Protein AF-A0A383A6J2-F1 (afdb_monomer)

Sequence (159 aa):
NGVNFDGTAQFTFALRDANVSAEHIFAVAMMKQGASQLAPILSTGDAPMIRRNQNLAKLAKLNNVDFQYPNGTSQVDGVDTLAYAYDEFHVSVTSKGSGTTGVFSNVVFGRDSRNLSDLRHWKGEIVEILVYERSLNTGEIEQIQQYLGHKW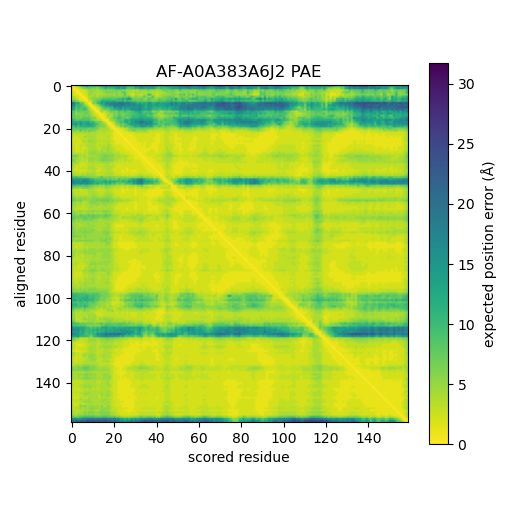GVTIDSQ

pLDDT: mean 89.41, std 10.38, range [58.41, 98.69]

Secondary structure (DSSP, 8-state):
--EEEESSS---EEETT--EE-SEEEEEEEEPTTPPTT-EEEE-TTS-EEEB-TTSSBB---STTBTTTTT--EEETTBS--B--BSSEEEEEEEPPTTS--EESSEEESB-SS-TTS--B-EEEEEEEEEESSPPPHHHHHHHHHHHHHHHT------

Solvent-accessible surface area (backbone atoms only — not comparable to full-atom values): 8037 Å² total; per-residue (Å²): 135,63,53,78,37,84,37,76,72,87,73,74,59,63,42,70,84,45,76,42,55,35,31,32,38,37,38,35,37,24,40,32,82,88,41,38,50,46,13,10,63,34,19,13,59,83,41,28,28,46,26,31,30,51,89,48,58,21,52,38,70,82,45,65,45,18,32,24,8,84,71,24,49,43,28,33,31,49,32,88,39,45,68,41,62,62,75,42,66,39,43,33,39,40,28,52,7,89,61,31,62,42,50,35,48,36,34,22,42,36,26,47,55,68,47,86,84,69,62,21,17,25,18,34,36,48,60,47,76,49,77,32,62,53,87,73,56,72,70,57,50,51,53,52,47,47,51,52,14,67,75,71,75,30,77,58,50,83,117

Organism: NCBI:txid408172

Foldseek 3Di:
DFDAWALFDPDWPKDQADWAQFQKKKWWWAFAPPAAFQWFQKAAQQAATWTHHGNAQFTDADDLRHQCPPPKFKDKLQHGGRHHHHPDIIIMMIGGHPSYGSTHHTMTGQGYNNDPPRSSGGGGTTHDMDGDNDDDDPVRVVVVSVVVCVVVVNHRDHD

Mean predicted aligned error: 4.61 Å

Nearest PDB structures (foldseek):
  4yz5-assembly2_B  TM=5.250E-01  e=5.824E-01  Streptococcus pneumoniae
  2c5d-assembly1_A  TM=3.242E-01  e=1.212E+00  Homo sapiens
  6yly-assembly1_B  TM=1.116E-01  e=1.902E+00  Saccharomyces cerevisiae

Structure (mmCIF, N/CA/C/O backbone):
data_AF-A0A383A6J2-F1
#
_entry.id   AF-A0A383A6J2-F1
#
loop_
_atom_site.group_PDB
_atom_site.id
_atom_site.type_symbol
_atom_site.label_atom_id
_atom_site.label_alt_id
_atom_site.label_comp_id
_atom_site.label_asym_id
_atom_site.label_entity_id
_atom_site.label_seq_id
_atom_site.pdbx_PDB_ins_code
_atom_site.Cartn_x
_atom_site.Cartn_y
_atom_site.Cartn_z
_atom_site.occupancy
_atom_site.B_iso_or_equiv
_atom_site.auth_seq_id
_atom_site.auth_comp_id
_atom_site.auth_asym_id
_atom_site.auth_atom_id
_atom_site.pdbx_PDB_model_num
ATOM 1 N N . ASN A 1 1 ? -9.425 -11.551 -12.556 1.00 58.41 1 ASN A N 1
ATOM 2 C CA . ASN A 1 1 ? -9.824 -10.200 -13.011 1.00 58.41 1 ASN A CA 1
ATOM 3 C C . ASN A 1 1 ? -9.055 -9.177 -12.198 1.00 58.41 1 ASN A C 1
ATOM 5 O O . ASN A 1 1 ? -9.441 -8.914 -11.072 1.00 58.41 1 ASN A O 1
ATOM 9 N N . GLY A 1 2 ? -7.946 -8.677 -12.736 1.00 75.81 2 GLY A N 1
ATOM 10 C CA . GLY A 1 2 ? -7.045 -7.721 -12.090 1.00 75.81 2 GLY A CA 1
ATOM 11 C C . GLY A 1 2 ? -6.165 -7.044 -13.135 1.00 75.81 2 GLY A C 1
ATOM 12 O O . GLY A 1 2 ? -6.098 -7.523 -14.271 1.00 75.81 2 GLY A O 1
ATOM 13 N N . VAL A 1 3 ? -5.505 -5.943 -12.774 1.00 83.50 3 VAL A N 1
ATOM 14 C CA . VAL A 1 3 ? -4.497 -5.324 -13.647 1.00 83.50 3 VAL A CA 1
ATOM 15 C C . VAL A 1 3 ? -3.143 -5.951 -13.321 1.00 83.50 3 VAL A C 1
ATOM 17 O O . VAL A 1 3 ? -2.673 -5.862 -12.187 1.00 83.50 3 VAL A O 1
ATOM 20 N N . ASN A 1 4 ? -2.530 -6.601 -14.311 1.00 84.06 4 ASN A N 1
ATOM 21 C CA . ASN A 1 4 ? -1.206 -7.206 -14.188 1.00 84.06 4 ASN A CA 1
ATOM 22 C C . ASN A 1 4 ? -0.133 -6.216 -14.650 1.00 84.06 4 ASN A C 1
ATOM 24 O O . ASN A 1 4 ? -0.167 -5.737 -15.784 1.00 84.06 4 ASN A O 1
ATOM 28 N N . PHE A 1 5 ? 0.822 -5.941 -13.770 1.00 83.19 5 PHE A N 1
ATOM 29 C CA . PHE A 1 5 ? 1.969 -5.082 -14.013 1.00 83.19 5 PHE A CA 1
ATOM 30 C C . PHE A 1 5 ? 3.213 -5.961 -14.179 1.00 83.19 5 PHE A C 1
ATOM 32 O O . PHE A 1 5 ? 3.563 -6.760 -13.306 1.00 83.19 5 PHE A O 1
ATOM 39 N N . ASP A 1 6 ? 3.893 -5.825 -15.313 1.00 82.44 6 ASP A N 1
ATOM 40 C CA . ASP A 1 6 ? 5.055 -6.641 -15.686 1.00 82.44 6 ASP A CA 1
ATOM 41 C C . AS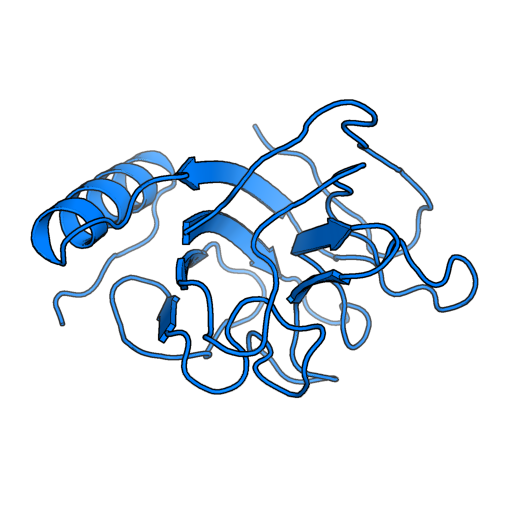P A 1 6 ? 6.373 -6.170 -15.041 1.00 82.44 6 ASP A C 1
ATOM 43 O O . ASP A 1 6 ? 7.386 -6.869 -15.101 1.00 82.44 6 ASP A O 1
ATOM 47 N N . GLY A 1 7 ? 6.359 -5.002 -14.392 1.00 76.75 7 GLY A N 1
ATOM 48 C CA . GLY A 1 7 ? 7.539 -4.353 -13.824 1.00 76.75 7 GLY A CA 1
ATOM 49 C C . GLY A 1 7 ? 8.445 -3.678 -14.861 1.00 76.75 7 GLY A C 1
ATOM 50 O O . GLY A 1 7 ? 9.482 -3.134 -14.489 1.00 76.75 7 GLY A O 1
ATOM 51 N N . THR A 1 8 ? 8.080 -3.683 -16.146 1.00 74.94 8 THR A N 1
ATOM 52 C CA . THR A 1 8 ? 8.928 -3.205 -17.251 1.00 74.94 8 THR A CA 1
ATOM 53 C C . THR A 1 8 ? 8.281 -2.121 -18.106 1.00 74.94 8 THR A C 1
ATOM 55 O O . THR A 1 8 ? 8.995 -1.277 -18.646 1.00 74.94 8 THR A O 1
ATOM 58 N N . ALA A 1 9 ? 6.953 -2.083 -18.206 1.00 63.66 9 ALA A N 1
ATOM 59 C CA . ALA A 1 9 ? 6.243 -1.119 -19.037 1.00 63.66 9 ALA A CA 1
ATOM 60 C C . ALA A 1 9 ? 5.884 0.177 -18.285 1.00 63.66 9 ALA A C 1
ATOM 62 O O . ALA A 1 9 ? 5.501 0.166 -17.119 1.00 63.66 9 ALA A O 1
ATOM 63 N N . GLN A 1 10 ? 5.899 1.308 -19.000 1.00 62.91 10 GLN A N 1
ATOM 64 C CA . GLN A 1 10 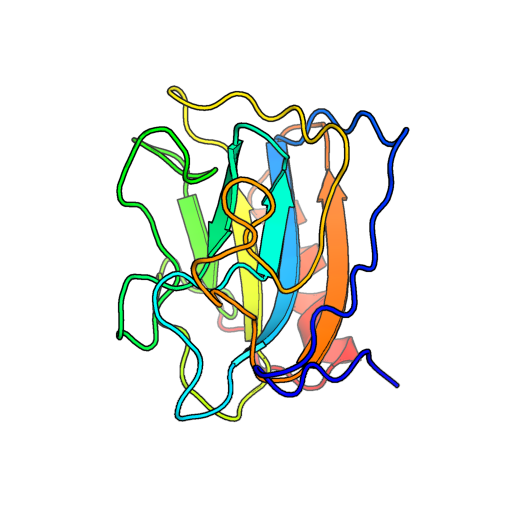? 5.427 2.617 -18.517 1.00 62.91 10 GLN A CA 1
ATOM 65 C C . GLN A 1 10 ? 3.888 2.733 -18.460 1.00 62.91 10 GLN A C 1
ATOM 67 O O . GLN A 1 10 ? 3.350 3.846 -18.537 1.00 62.91 10 GLN A O 1
ATOM 72 N N . PHE A 1 11 ? 3.151 1.616 -18.369 1.00 59.91 11 PHE A N 1
ATOM 73 C CA . PHE A 1 11 ? 1.691 1.674 -18.352 1.00 59.91 11 PHE A CA 1
ATOM 74 C C . PHE A 1 11 ? 1.241 2.530 -17.167 1.00 59.91 11 PHE A C 1
ATOM 76 O O . PHE A 1 11 ? 1.500 2.226 -16.006 1.00 59.91 11 PHE A O 1
ATOM 83 N N . THR A 1 12 ? 0.628 3.666 -17.487 1.00 63.12 12 THR A N 1
ATOM 84 C CA . THR A 1 12 ? 0.209 4.661 -16.509 1.00 63.12 12 THR A CA 1
ATOM 85 C C . THR A 1 12 ? -1.304 4.614 -16.446 1.00 63.12 12 THR A C 1
ATOM 87 O O . THR A 1 12 ? -1.970 5.254 -17.257 1.00 63.12 12 THR A O 1
ATOM 90 N N . PHE A 1 13 ? -1.852 3.878 -15.482 1.00 72.81 13 PHE A N 1
ATOM 91 C CA . PHE A 1 13 ? -3.222 4.139 -15.059 1.00 72.81 13 PHE A CA 1
ATOM 92 C C . PHE A 1 13 ? -3.167 5.289 -14.053 1.00 72.81 13 PHE A C 1
ATOM 94 O O . PHE A 1 13 ? -2.588 5.144 -12.974 1.00 72.81 13 PHE A O 1
ATOM 101 N N . ALA A 1 14 ? -3.678 6.455 -14.454 1.00 75.69 14 ALA A N 1
ATOM 102 C CA . ALA A 1 14 ? -3.681 7.651 -13.627 1.00 75.69 14 ALA A CA 1
ATOM 103 C C . ALA A 1 14 ? -5.070 8.279 -13.560 1.00 75.69 14 ALA A C 1
ATOM 105 O O . ALA A 1 14 ? -5.720 8.473 -14.586 1.00 75.69 14 ALA A O 1
ATOM 106 N N . LEU A 1 15 ? -5.477 8.663 -12.355 1.00 77.06 15 LEU A N 1
ATOM 107 C CA . LEU A 1 15 ? -6.666 9.469 -12.105 1.00 77.06 15 LEU A CA 1
ATOM 108 C C . LEU A 1 15 ? -6.209 10.911 -11.882 1.00 77.06 15 LEU A C 1
ATOM 110 O O . LEU A 1 15 ? -5.781 11.271 -10.788 1.00 77.06 15 LEU A O 1
ATOM 114 N N . ARG A 1 16 ? -6.228 11.717 -12.948 1.00 72.69 16 ARG A N 1
ATOM 115 C CA . ARG A 1 16 ? -5.583 13.044 -12.980 1.00 72.69 16 ARG A CA 1
ATOM 116 C C . ARG A 1 16 ? -6.317 14.120 -12.172 1.00 72.69 16 ARG A C 1
ATOM 118 O O . ARG A 1 16 ? -5.672 14.994 -11.610 1.00 72.69 16 ARG A O 1
ATOM 125 N N . ASP A 1 17 ? -7.624 13.961 -11.993 1.00 63.97 17 ASP A N 1
ATOM 126 C CA . ASP A 1 17 ? -8.472 14.931 -11.283 1.00 63.97 17 ASP A CA 1
ATOM 127 C C . ASP A 1 17 ? -9.158 14.343 -10.039 1.00 63.97 17 ASP A C 1
ATOM 129 O O . ASP A 1 17 ? -10.060 14.950 -9.464 1.00 63.97 17 ASP A O 1
ATOM 133 N N . ALA A 1 18 ? -8.735 13.155 -9.597 1.00 66.81 18 ALA A N 1
ATOM 134 C CA . ALA A 1 18 ? -9.149 12.641 -8.301 1.00 66.81 18 ALA A CA 1
ATOM 135 C C . ALA A 1 18 ? -8.365 13.397 -7.225 1.00 66.81 18 ALA A C 1
ATOM 137 O O . ALA A 1 18 ? -7.148 13.261 -7.142 1.00 66.81 18 ALA A O 1
ATOM 138 N N . ASN A 1 19 ? -9.060 14.213 -6.436 1.00 65.88 19 ASN A N 1
ATOM 139 C CA . ASN A 1 19 ? -8.530 14.777 -5.204 1.00 65.88 19 ASN A CA 1
ATOM 140 C C . ASN A 1 19 ? -9.116 13.948 -4.070 1.00 65.88 19 ASN A C 1
ATOM 142 O O . ASN A 1 19 ? -10.281 14.117 -3.726 1.00 65.88 19 ASN A O 1
ATOM 146 N N . VAL A 1 20 ? -8.329 13.010 -3.552 1.00 77.12 20 VAL A N 1
ATOM 147 C CA . VAL A 1 20 ? -8.775 12.132 -2.468 1.00 77.12 20 VAL A CA 1
ATOM 148 C C . VAL A 1 20 ? -8.039 12.522 -1.204 1.00 77.12 20 VAL A C 1
ATOM 150 O O . VAL A 1 20 ? -6.813 12.469 -1.196 1.00 77.12 20 VAL A O 1
ATOM 153 N N . SER A 1 21 ? -8.760 12.917 -0.155 1.00 87.31 21 SER A N 1
ATOM 154 C CA . SER A 1 21 ? -8.170 13.265 1.145 1.00 87.31 21 SER A CA 1
ATOM 155 C C . SER A 1 21 ? -8.165 12.050 2.070 1.00 87.31 21 SER A C 1
ATOM 157 O O . SER A 1 21 ? -8.903 11.994 3.048 1.00 87.31 21 SER A O 1
ATOM 159 N N . ALA A 1 22 ? -7.343 11.057 1.747 1.00 91.81 22 ALA A N 1
ATOM 160 C CA . ALA A 1 22 ? -7.296 9.778 2.438 1.00 91.81 22 ALA A CA 1
ATOM 161 C C . ALA A 1 22 ? -6.853 9.896 3.910 1.00 91.81 22 ALA A C 1
ATOM 163 O O . ALA A 1 22 ? -5.857 10.543 4.239 1.00 91.81 22 ALA A O 1
ATOM 164 N N . GLU A 1 23 ? -7.545 9.166 4.777 1.00 95.19 23 GLU A N 1
ATOM 165 C CA . GLU A 1 23 ? -7.108 8.788 6.127 1.00 95.19 23 GLU A CA 1
ATOM 166 C C . GLU A 1 23 ? -6.681 7.316 6.162 1.00 95.19 23 GLU A C 1
ATOM 168 O O . GLU A 1 23 ? -5.706 6.972 6.829 1.00 95.19 23 GLU A O 1
ATOM 173 N N . HIS A 1 24 ? -7.355 6.460 5.384 1.00 96.00 24 HIS A N 1
ATOM 174 C CA . HIS A 1 24 ? -7.022 5.043 5.241 1.00 96.00 24 HIS A CA 1
ATOM 175 C C . HIS A 1 24 ? -7.085 4.610 3.780 1.00 96.00 24 HIS A C 1
ATOM 177 O O . HIS A 1 24 ? -7.998 4.989 3.041 1.00 96.00 24 HIS A O 1
ATOM 183 N N . ILE A 1 25 ? -6.135 3.773 3.377 1.00 95.81 25 ILE A N 1
ATOM 184 C CA . ILE A 1 25 ? -6.130 3.129 2.066 1.00 95.81 25 ILE A CA 1
ATOM 185 C C . ILE A 1 25 ? -6.029 1.632 2.276 1.00 95.81 25 ILE A C 1
ATOM 187 O O . ILE A 1 25 ? -5.109 1.169 2.947 1.00 95.81 25 ILE A O 1
ATOM 191 N N . PHE A 1 26 ? -6.946 0.896 1.661 1.00 98.00 26 PHE A N 1
ATOM 192 C CA . PHE A 1 26 ? -6.872 -0.549 1.542 1.00 98.00 26 PHE A CA 1
ATOM 193 C C . PHE A 1 26 ? -6.416 -0.898 0.136 1.00 98.00 26 PHE A C 1
ATOM 195 O O . PHE A 1 26 ? -6.896 -0.311 -0.836 1.00 98.00 26 PHE A O 1
ATOM 202 N N . ALA A 1 27 ? -5.526 -1.872 0.020 1.00 97.38 27 ALA A N 1
ATOM 203 C CA . ALA A 1 27 ? -5.119 -2.417 -1.261 1.00 97.38 27 ALA A CA 1
ATOM 204 C C . ALA A 1 27 ? -5.032 -3.935 -1.181 1.00 97.38 27 ALA A C 1
ATOM 206 O O . ALA A 1 27 ? -4.386 -4.479 -0.281 1.00 97.38 27 ALA A O 1
ATOM 207 N N . VAL A 1 28 ? -5.642 -4.591 -2.165 1.00 98.38 28 VAL A N 1
ATOM 208 C CA . VAL A 1 28 ? -5.435 -6.004 -2.451 1.00 98.38 28 VAL A CA 1
ATOM 209 C C . VAL A 1 28 ? -4.501 -6.102 -3.643 1.00 98.38 28 VAL A C 1
ATOM 211 O O . VAL A 1 28 ? -4.845 -5.709 -4.765 1.00 98.38 28 VAL A O 1
ATOM 214 N N . ALA A 1 29 ? -3.293 -6.579 -3.382 1.00 97.69 29 ALA A N 1
ATOM 215 C CA . ALA A 1 29 ? -2.255 -6.677 -4.389 1.00 97.69 29 ALA A CA 1
ATOM 216 C C . ALA A 1 29 ? -1.335 -7.873 -4.121 1.00 97.69 29 ALA A C 1
ATOM 218 O O . ALA A 1 29 ? -1.310 -8.433 -3.031 1.00 97.69 29 ALA A O 1
ATOM 219 N N . MET A 1 30 ? -0.614 -8.278 -5.158 1.00 97.31 30 MET A N 1
ATOM 220 C CA . MET A 1 30 ? 0.437 -9.284 -5.130 1.00 97.31 30 MET A CA 1
ATOM 221 C C . MET A 1 30 ? 1.708 -8.636 -5.652 1.00 97.31 30 MET A C 1
ATOM 223 O O . MET A 1 30 ? 1.703 -8.034 -6.730 1.00 97.31 30 MET A O 1
ATOM 227 N N . MET A 1 31 ? 2.806 -8.804 -4.919 1.00 96.81 31 MET A N 1
ATOM 228 C CA . MET A 1 31 ? 4.136 -8.419 -5.379 1.00 96.81 31 MET A CA 1
ATOM 229 C C . MET A 1 31 ? 4.869 -9.659 -5.882 1.00 96.81 31 MET A C 1
ATOM 231 O O . MET A 1 31 ? 5.022 -10.620 -5.144 1.00 96.81 31 MET A O 1
ATOM 235 N N . LYS A 1 32 ? 5.369 -9.649 -7.115 1.00 95.75 32 LYS A N 1
ATOM 236 C CA . LYS A 1 32 ? 6.162 -10.760 -7.656 1.00 95.75 32 LYS A CA 1
ATOM 237 C C . LYS A 1 32 ? 7.642 -10.621 -7.331 1.00 95.75 32 LYS A C 1
ATOM 239 O O . LYS A 1 32 ? 8.170 -9.512 -7.197 1.00 95.75 32 LYS A O 1
ATOM 244 N N . GLN A 1 33 ? 8.336 -11.755 -7.303 1.00 94.00 33 GLN A N 1
ATOM 245 C CA . GLN A 1 33 ? 9.795 -11.783 -7.211 1.00 94.00 33 GLN A CA 1
ATOM 246 C C . GLN A 1 33 ? 10.457 -10.930 -8.305 1.00 94.00 33 GLN A C 1
ATOM 248 O O . GLN A 1 33 ? 10.025 -10.867 -9.467 1.00 94.00 33 GLN A O 1
ATOM 253 N N . GLY A 1 34 ? 11.546 -10.258 -7.928 1.00 89.50 34 GLY A N 1
ATOM 254 C CA . GLY A 1 34 ? 12.276 -9.359 -8.821 1.00 89.50 34 GLY A CA 1
ATOM 255 C C . GLY A 1 34 ? 11.515 -8.081 -9.187 1.00 89.50 34 GLY A C 1
ATOM 256 O O . GLY A 1 34 ? 11.793 -7.505 -10.235 1.00 89.50 34 GLY A O 1
ATOM 257 N N . ALA A 1 35 ? 10.545 -7.649 -8.372 1.00 90.44 35 ALA A N 1
ATOM 258 C CA . ALA A 1 35 ? 10.020 -6.286 -8.443 1.00 90.44 35 ALA A CA 1
ATOM 259 C C . ALA A 1 35 ? 11.160 -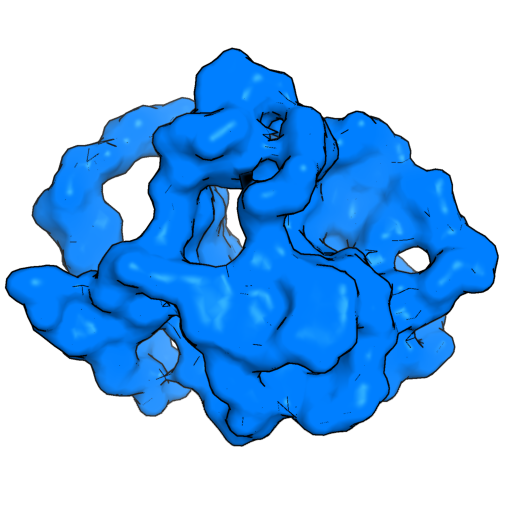5.258 -8.303 1.00 90.44 35 ALA A C 1
ATOM 261 O O . ALA A 1 35 ? 12.193 -5.543 -7.684 1.00 90.44 35 ALA A O 1
ATOM 262 N N . SER A 1 36 ? 10.969 -4.048 -8.825 1.00 91.19 36 SER A N 1
ATOM 263 C CA . SER A 1 36 ? 11.918 -2.950 -8.620 1.00 91.19 36 SER A CA 1
ATOM 264 C C . SER A 1 36 ? 11.919 -2.490 -7.164 1.00 91.19 36 SER A C 1
ATOM 266 O O . SER A 1 36 ? 10.926 -2.627 -6.437 1.00 91.19 36 SER A O 1
ATOM 268 N N . GLN A 1 37 ? 13.039 -1.929 -6.711 1.00 91.81 37 GLN A N 1
ATOM 269 C CA . GLN A 1 37 ? 13.072 -1.298 -5.397 1.00 91.81 37 GLN A CA 1
ATOM 270 C C . GLN A 1 37 ? 12.079 -0.139 -5.325 1.00 91.81 37 GLN A C 1
ATOM 272 O O . GLN A 1 37 ? 11.881 0.564 -6.315 1.00 91.81 37 GLN A O 1
ATOM 277 N N . LEU A 1 38 ? 11.483 0.089 -4.153 1.00 92.69 38 LEU A N 1
ATOM 278 C CA . LEU A 1 38 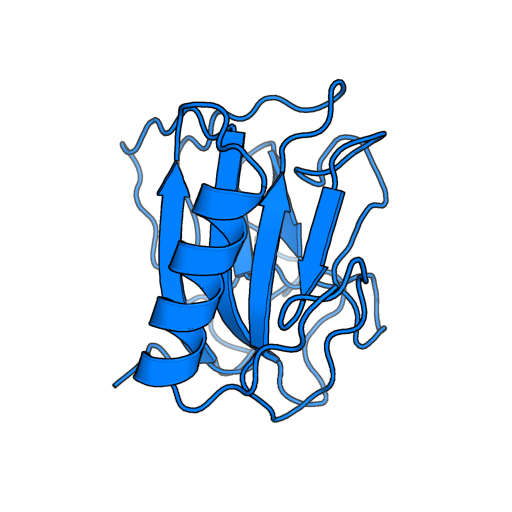? 10.577 1.226 -3.920 1.00 92.69 38 LEU A CA 1
ATOM 279 C C . LEU A 1 38 ? 9.371 1.297 -4.876 1.00 92.69 38 LEU A C 1
ATOM 281 O O . LEU A 1 38 ? 8.734 2.345 -4.972 1.00 92.69 38 LEU A O 1
ATOM 285 N N . ALA A 1 39 ? 9.050 0.200 -5.564 1.00 91.75 39 ALA A N 1
ATOM 286 C CA . ALA A 1 39 ? 7.902 0.107 -6.447 1.00 91.75 39 ALA A CA 1
ATOM 287 C C . ALA A 1 39 ? 6.602 0.392 -5.670 1.00 91.75 39 ALA A C 1
ATOM 289 O O . ALA A 1 39 ? 6.330 -0.298 -4.679 1.00 91.75 39 ALA A O 1
ATOM 290 N N . PRO A 1 40 ? 5.809 1.401 -6.066 1.0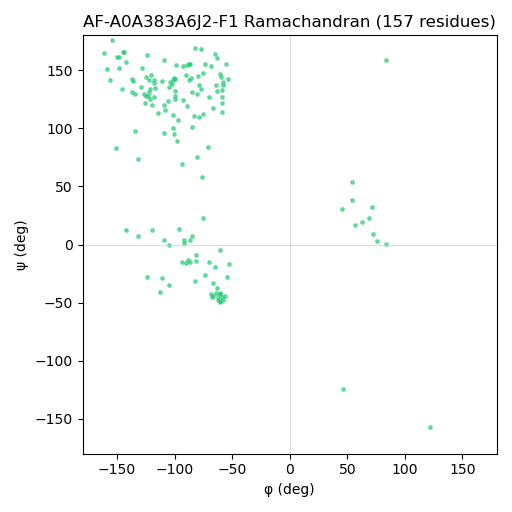0 92.19 40 PRO A N 1
ATOM 291 C CA . PRO A 1 40 ? 4.571 1.724 -5.383 1.00 92.19 40 PRO A CA 1
ATOM 292 C C . PRO A 1 40 ? 3.403 0.896 -5.901 1.00 92.19 40 PRO A C 1
ATOM 294 O O . PRO A 1 40 ? 3.265 0.680 -7.103 1.00 92.19 40 PRO A O 1
ATOM 297 N N . ILE A 1 41 ? 2.516 0.520 -4.985 1.00 93.75 41 ILE A N 1
ATOM 298 C CA . ILE A 1 41 ? 1.143 0.140 -5.323 1.00 93.75 41 ILE A CA 1
ATOM 299 C C . ILE A 1 41 ? 0.415 1.395 -5.816 1.00 93.75 41 ILE A C 1
ATOM 301 O O . ILE A 1 41 ? -0.244 1.376 -6.855 1.00 93.75 41 ILE A O 1
ATOM 305 N N . LEU A 1 42 ? 0.592 2.504 -5.091 1.00 91.38 42 LEU A N 1
ATOM 306 C CA . LEU A 1 42 ? -0.065 3.780 -5.346 1.00 91.38 42 LEU A CA 1
ATOM 307 C C . LEU A 1 42 ? 0.876 4.938 -4.985 1.00 91.38 42 LEU A C 1
ATOM 309 O O . LEU A 1 42 ? 1.503 4.928 -3.924 1.00 91.38 42 LEU A O 1
ATOM 313 N N . SER A 1 43 ? 0.980 5.940 -5.857 1.00 89.19 43 SER A N 1
ATOM 314 C CA . SER A 1 43 ? 1.739 7.170 -5.607 1.00 89.19 43 SER A CA 1
ATOM 315 C C . SER A 1 43 ? 1.085 8.396 -6.239 1.00 89.19 43 SER A C 1
ATOM 317 O O . SER A 1 43 ? 0.242 8.279 -7.125 1.00 89.19 43 SER A O 1
ATOM 319 N N . THR A 1 44 ? 1.523 9.583 -5.823 1.00 85.38 44 THR A N 1
ATOM 320 C CA . THR A 1 44 ? 1.188 10.862 -6.471 1.00 85.38 44 THR A CA 1
ATOM 321 C C . THR A 1 44 ? 2.434 11.635 -6.871 1.00 85.38 44 THR A C 1
ATOM 323 O O . THR A 1 44 ? 3.549 11.333 -6.428 1.00 85.38 44 THR A O 1
ATOM 326 N N . GLY A 1 45 ? 2.252 12.611 -7.763 1.00 70.56 45 GLY A N 1
ATOM 327 C CA . GLY A 1 45 ? 3.314 13.419 -8.370 1.00 70.56 45 GLY A CA 1
ATOM 328 C C . GLY A 1 45 ? 4.284 14.089 -7.392 1.00 70.56 45 GLY A C 1
ATOM 329 O O . GLY A 1 45 ? 5.380 14.405 -7.829 1.00 70.56 45 GLY A O 1
ATOM 330 N N . ASP A 1 46 ? 3.943 14.201 -6.099 1.00 65.38 46 ASP A N 1
ATOM 331 C CA . ASP A 1 46 ? 4.771 14.848 -5.067 1.00 65.38 46 ASP A CA 1
ATOM 332 C C . ASP A 1 46 ? 4.746 14.153 -3.685 1.00 65.38 46 ASP A C 1
ATOM 334 O O . ASP A 1 46 ? 5.287 14.706 -2.728 1.00 65.38 46 ASP A O 1
ATOM 338 N N . ALA A 1 47 ? 4.220 12.917 -3.591 1.00 76.94 47 ALA A N 1
ATOM 339 C CA . ALA A 1 47 ? 3.816 12.215 -2.353 1.00 76.94 47 ALA A CA 1
ATOM 340 C C . ALA A 1 47 ? 2.404 12.586 -1.853 1.00 76.94 47 ALA A C 1
ATOM 342 O O . ALA A 1 47 ? 1.888 13.638 -2.235 1.00 76.94 47 ALA A O 1
ATOM 343 N N . PRO A 1 48 ? 1.743 11.752 -1.024 1.00 86.06 48 PRO A N 1
ATOM 344 C CA . PRO A 1 48 ? 2.177 10.489 -0.390 1.00 86.06 48 PRO A CA 1
ATOM 345 C C . PRO A 1 48 ? 2.198 9.246 -1.314 1.00 86.06 48 PRO A C 1
ATOM 347 O O . PRO A 1 48 ? 1.677 9.258 -2.427 1.00 86.06 48 PRO A O 1
ATOM 350 N N . MET A 1 49 ? 2.803 8.142 -0.851 1.00 91.00 49 MET A N 1
ATOM 351 C CA . MET A 1 49 ? 2.773 6.834 -1.530 1.00 91.00 49 MET A CA 1
ATOM 352 C C . MET A 1 49 ? 2.661 5.633 -0.590 1.00 91.00 49 MET A C 1
ATOM 354 O O . MET A 1 49 ? 3.078 5.685 0.568 1.00 91.00 49 MET A O 1
ATOM 358 N N . ILE A 1 50 ? 2.157 4.529 -1.144 1.00 94.25 50 ILE A N 1
ATOM 359 C CA . ILE A 1 50 ? 2.204 3.182 -0.568 1.00 94.25 50 ILE A CA 1
ATOM 360 C C . ILE A 1 50 ? 3.084 2.339 -1.479 1.00 94.25 50 ILE A C 1
ATOM 362 O O . ILE A 1 50 ? 2.748 2.096 -2.641 1.00 94.25 50 ILE A O 1
ATOM 366 N N . ARG A 1 51 ? 4.244 1.927 -0.965 1.00 94.25 51 ARG A N 1
ATOM 367 C CA . ARG A 1 51 ? 5.281 1.279 -1.769 1.00 94.25 51 ARG A CA 1
ATOM 368 C C . ARG A 1 51 ? 6.035 0.196 -1.035 1.00 94.25 51 ARG A C 1
ATOM 370 O O . ARG A 1 51 ? 6.029 0.139 0.192 1.00 94.25 51 ARG A O 1
ATOM 377 N N . ARG A 1 52 ? 6.757 -0.603 -1.814 1.00 95.31 52 ARG A N 1
ATOM 378 C CA . ARG A 1 52 ? 7.760 -1.542 -1.325 1.00 95.31 52 ARG A CA 1
ATOM 379 C C . ARG A 1 52 ? 8.881 -0.827 -0.564 1.00 95.31 52 ARG A C 1
ATOM 381 O O . ARG A 1 52 ? 9.321 0.253 -0.950 1.00 95.31 52 ARG A O 1
ATOM 388 N N . ASN A 1 53 ? 9.403 -1.458 0.480 1.00 95.25 53 ASN A N 1
ATOM 389 C CA . ASN A 1 53 ? 10.576 -1.010 1.218 1.00 95.25 53 ASN A CA 1
ATOM 390 C C . ASN A 1 53 ? 11.867 -1.495 0.550 1.00 95.25 53 ASN A C 1
ATOM 392 O O . ASN A 1 53 ? 12.264 -2.645 0.730 1.00 95.25 53 ASN A O 1
ATOM 396 N N . GLN A 1 54 ? 12.536 -0.608 -0.192 1.00 92.38 54 GLN A N 1
ATOM 397 C CA . GLN A 1 54 ? 13.785 -0.917 -0.895 1.00 92.38 54 GLN A CA 1
ATOM 398 C C . GLN A 1 54 ? 13.663 -2.254 -1.655 1.00 92.38 54 GLN A C 1
ATOM 400 O O . GLN A 1 54 ? 12.721 -2.416 -2.427 1.00 92.38 54 GLN A O 1
ATOM 405 N N . ASN A 1 55 ? 14.565 -3.210 -1.405 1.00 91.75 55 ASN A N 1
ATOM 406 C CA . ASN A 1 55 ? 14.562 -4.553 -1.993 1.00 91.75 55 ASN A CA 1
ATOM 407 C C . ASN A 1 55 ? 13.909 -5.624 -1.095 1.00 91.75 55 ASN A C 1
ATOM 409 O O . ASN A 1 55 ? 14.060 -6.821 -1.342 1.00 91.75 55 ASN A O 1
ATOM 413 N N . LEU A 1 56 ? 13.192 -5.226 -0.046 1.00 95.19 56 LEU A N 1
ATOM 414 C CA . LEU A 1 56 ? 12.587 -6.147 0.914 1.00 95.19 56 LEU A CA 1
ATOM 415 C C . LEU A 1 56 ? 11.177 -6.564 0.483 1.00 95.19 56 LEU A C 1
ATOM 417 O O . LEU A 1 56 ? 10.476 -5.821 -0.205 1.00 95.19 56 LEU A O 1
ATOM 421 N N . ALA A 1 57 ? 10.755 -7.742 0.943 1.00 96.62 57 ALA A N 1
ATOM 422 C CA . ALA A 1 57 ? 9.379 -8.235 0.873 1.00 96.62 57 ALA A CA 1
ATOM 423 C C . ALA A 1 57 ? 8.514 -7.531 1.936 1.00 96.62 57 ALA A C 1
ATOM 425 O O . ALA A 1 57 ? 8.054 -8.147 2.899 1.00 96.62 57 ALA A O 1
ATOM 426 N N . LYS A 1 58 ? 8.463 -6.194 1.869 1.00 97.31 58 LYS A N 1
ATOM 427 C CA . LYS A 1 58 ? 7.805 -5.350 2.868 1.00 97.31 58 LYS A CA 1
ATOM 428 C C . LYS A 1 58 ? 7.214 -4.086 2.264 1.00 97.31 58 LYS A C 1
ATOM 430 O O . LYS A 1 58 ? 7.790 -3.543 1.322 1.00 97.31 58 LYS A O 1
ATOM 435 N N . LEU A 1 59 ? 6.160 -3.553 2.877 1.00 97.00 59 LEU A N 1
ATOM 436 C CA . LEU A 1 59 ? 5.727 -2.167 2.674 1.00 97.00 59 LEU A CA 1
ATOM 437 C C . LEU A 1 59 ? 6.676 -1.174 3.376 1.00 97.00 59 LEU A C 1
ATOM 439 O O . LEU A 1 59 ? 7.384 -1.515 4.328 1.00 97.00 59 LEU A O 1
ATOM 443 N N . ALA A 1 60 ? 6.728 0.063 2.882 1.00 94.62 60 ALA A N 1
ATOM 444 C CA . ALA A 1 60 ? 7.667 1.096 3.315 1.00 94.62 60 ALA A CA 1
ATOM 445 C C . ALA A 1 60 ? 7.060 2.103 4.294 1.00 94.62 60 ALA A C 1
ATOM 447 O O . ALA A 1 60 ? 6.027 2.710 4.019 1.00 94.62 60 ALA A O 1
ATOM 448 N N . LYS A 1 61 ? 7.795 2.357 5.378 1.00 94.31 61 LYS A N 1
ATOM 449 C CA . LYS A 1 61 ? 7.609 3.480 6.303 1.00 94.31 61 LYS A CA 1
ATOM 450 C C . LYS A 1 61 ? 8.967 4.142 6.538 1.00 94.31 61 LYS A C 1
ATOM 452 O O . LYS A 1 61 ? 9.609 3.894 7.553 1.00 94.31 61 LYS A O 1
ATOM 457 N N . LEU A 1 62 ? 9.470 4.880 5.547 1.00 91.19 62 LEU A N 1
ATOM 458 C CA . LEU A 1 62 ? 10.880 5.289 5.505 1.00 91.19 62 LEU A CA 1
ATOM 459 C C . LEU A 1 62 ? 11.079 6.792 5.680 1.00 91.19 62 LEU A C 1
ATOM 461 O O . LEU A 1 62 ? 12.029 7.214 6.335 1.00 91.19 62 LEU A O 1
ATOM 465 N N . ASN A 1 63 ? 10.225 7.605 5.068 1.00 90.94 63 ASN A N 1
ATOM 466 C CA . ASN A 1 63 ? 10.381 9.058 5.041 1.00 90.94 63 ASN A CA 1
ATOM 467 C C . ASN A 1 63 ? 9.035 9.758 4.853 1.00 90.94 63 ASN A C 1
ATOM 469 O O . ASN A 1 63 ? 8.014 9.116 4.637 1.00 90.94 63 ASN A O 1
ATOM 473 N N . ASN A 1 64 ? 9.055 11.088 4.894 1.00 90.38 64 ASN A N 1
ATOM 474 C CA . ASN A 1 64 ? 7.878 11.949 4.785 1.00 90.38 64 ASN A CA 1
ATOM 475 C C . ASN A 1 64 ? 7.077 11.819 3.477 1.00 90.38 64 ASN A C 1
ATOM 477 O O . ASN A 1 64 ? 6.028 12.446 3.369 1.00 90.38 64 ASN A O 1
ATOM 481 N N . VAL A 1 65 ? 7.542 11.030 2.499 1.00 89.75 65 VAL A N 1
ATOM 482 C CA . VAL A 1 65 ? 6.751 10.727 1.301 1.00 89.75 65 VAL A CA 1
ATOM 483 C C . VAL A 1 65 ? 5.941 9.435 1.415 1.00 89.75 65 VAL A C 1
ATOM 485 O O . VAL A 1 65 ? 5.036 9.226 0.615 1.00 89.75 65 VAL A O 1
ATOM 488 N N . ASP A 1 66 ? 6.230 8.562 2.381 1.00 92.38 66 ASP A N 1
ATOM 489 C CA . ASP A 1 66 ? 5.420 7.366 2.630 1.00 92.38 66 ASP A CA 1
ATOM 490 C C . ASP A 1 66 ? 4.182 7.739 3.443 1.00 92.38 66 ASP A C 1
ATOM 492 O O . ASP A 1 66 ? 4.315 8.351 4.497 1.00 92.38 66 ASP A O 1
ATOM 496 N N . PHE A 1 67 ? 2.995 7.320 3.001 1.00 93.94 67 PHE A N 1
ATOM 497 C CA . PHE A 1 67 ? 1.701 7.717 3.582 1.00 93.94 67 PHE A CA 1
ATOM 498 C C . PHE A 1 67 ? 1.578 7.458 5.095 1.00 93.94 67 PHE A C 1
ATOM 500 O O . PHE A 1 67 ? 0.877 8.169 5.803 1.00 93.94 67 PHE A O 1
ATOM 507 N N . GLN A 1 68 ? 2.300 6.466 5.613 1.00 94.44 68 GLN A N 1
ATOM 508 C CA . GLN A 1 68 ? 2.316 6.101 7.033 1.00 94.44 68 GLN A CA 1
ATOM 509 C C . GLN A 1 68 ? 3.404 6.796 7.869 1.00 94.44 68 GLN A C 1
ATOM 511 O O . GLN A 1 68 ? 3.553 6.518 9.059 1.00 94.44 68 GLN A O 1
ATOM 516 N N . TYR A 1 69 ? 4.225 7.673 7.299 1.00 93.94 69 TYR A N 1
ATOM 517 C CA . TYR A 1 69 ? 5.297 8.318 8.055 1.00 93.94 69 TYR A CA 1
ATOM 518 C C . TYR A 1 69 ? 4.794 9.501 8.914 1.00 93.94 69 TYR A C 1
ATOM 520 O O . TYR A 1 69 ? 3.925 10.255 8.483 1.00 93.94 69 TYR A O 1
ATOM 528 N N . PRO A 1 70 ? 5.359 9.752 10.112 1.00 94.12 70 PRO A N 1
ATOM 529 C CA . PRO A 1 70 ? 6.268 8.891 10.874 1.00 94.12 70 PRO A CA 1
ATOM 530 C C . PRO A 1 70 ? 5.534 7.878 11.766 1.00 94.12 70 PRO A C 1
ATOM 532 O O . PRO A 1 70 ? 6.143 6.931 12.253 1.00 94.12 70 PRO A O 1
ATOM 535 N N . ASN A 1 71 ? 4.238 8.065 12.005 1.00 94.12 71 ASN A N 1
ATOM 536 C CA . ASN A 1 71 ? 3.469 7.371 13.042 1.00 94.12 71 ASN A CA 1
ATOM 537 C C . ASN A 1 71 ? 2.137 6.783 12.547 1.00 94.12 71 ASN A C 1
ATOM 539 O O . ASN A 1 71 ? 1.375 6.277 13.360 1.00 94.12 71 ASN A O 1
ATOM 543 N N . GLY A 1 72 ? 1.876 6.814 11.241 1.00 95.00 72 GLY A N 1
ATOM 544 C CA . GLY A 1 72 ? 0.787 6.050 10.643 1.00 95.00 72 GLY A CA 1
ATOM 545 C C . GLY A 1 72 ? 1.019 4.549 10.811 1.00 95.00 72 GLY A C 1
ATOM 546 O O . GLY A 1 72 ? 2.142 4.101 11.080 1.00 95.00 72 GLY A O 1
ATOM 547 N N . THR A 1 73 ? -0.046 3.774 10.681 1.00 95.38 73 THR A N 1
ATOM 548 C CA . THR A 1 73 ? -0.039 2.323 10.899 1.00 95.38 73 THR A CA 1
ATOM 549 C C . THR A 1 73 ? -0.193 1.581 9.580 1.00 95.38 73 THR A C 1
ATOM 551 O O . THR A 1 73 ? -0.683 2.143 8.599 1.00 95.38 73 THR A O 1
ATOM 554 N N . SER A 1 74 ? 0.218 0.316 9.553 1.00 95.81 74 SER A N 1
ATOM 555 C CA . SER A 1 74 ? -0.125 -0.597 8.467 1.00 95.81 74 SER A CA 1
ATOM 556 C C . SER A 1 74 ? -0.505 -1.942 9.037 1.00 95.81 74 SER A C 1
ATOM 558 O O . SER A 1 74 ? 0.135 -2.409 9.969 1.00 95.81 74 SER A O 1
ATOM 560 N N . GLN A 1 75 ? -1.500 -2.579 8.437 1.00 97.75 75 GLN A N 1
ATOM 561 C CA . GLN A 1 75 ? -1.741 -3.992 8.661 1.00 97.75 75 GLN A CA 1
ATOM 562 C C . GLN A 1 75 ? -1.681 -4.720 7.330 1.00 97.75 75 GLN A C 1
ATOM 564 O O . GLN A 1 75 ? -2.147 -4.197 6.314 1.00 97.75 75 GLN A O 1
ATOM 569 N N . VAL A 1 76 ? -1.106 -5.914 7.343 1.00 98.25 76 VAL A N 1
ATOM 570 C CA . VAL A 1 76 ? -1.119 -6.841 6.214 1.00 98.25 76 VAL A CA 1
ATOM 571 C C . VAL A 1 76 ? -1.767 -8.119 6.711 1.00 98.25 76 VAL A C 1
ATOM 573 O O . VAL A 1 76 ? -1.381 -8.637 7.755 1.00 98.25 76 VAL A O 1
ATOM 576 N N . ASP A 1 77 ? -2.804 -8.552 6.002 1.00 98.12 77 ASP A N 1
ATOM 577 C CA . ASP A 1 77 ? -3.584 -9.759 6.291 1.00 98.12 77 ASP A CA 1
ATOM 578 C C . ASP A 1 77 ? -4.137 -9.802 7.716 1.00 98.12 77 ASP A C 1
ATOM 580 O O . ASP A 1 77 ? -4.195 -10.836 8.368 1.00 98.12 77 ASP A O 1
ATOM 584 N N . GLY A 1 78 ? -4.556 -8.633 8.201 1.00 97.12 78 GLY A N 1
ATOM 585 C CA . GLY A 1 78 ? -5.135 -8.473 9.530 1.00 97.12 78 GLY A CA 1
ATOM 586 C C . GLY A 1 78 ? -4.116 -8.329 10.655 1.00 97.12 78 GLY A C 1
ATOM 587 O O . GLY A 1 78 ? -4.540 -8.125 11.779 1.00 97.12 78 GLY A O 1
ATOM 588 N N . VAL A 1 79 ? -2.803 -8.342 10.390 1.00 97.00 79 VAL A N 1
ATOM 589 C CA . VAL A 1 79 ? -1.742 -8.238 11.417 1.00 97.00 79 VAL A CA 1
ATOM 590 C C . VAL A 1 79 ? -0.998 -6.905 11.313 1.00 97.00 79 VAL A C 1
ATOM 592 O O . VAL A 1 79 ? -0.720 -6.448 10.206 1.00 97.00 79 VAL A O 1
ATOM 595 N N . ASP A 1 80 ? -0.634 -6.272 12.441 1.00 96.12 80 ASP A N 1
ATOM 596 C CA . ASP A 1 80 ? 0.178 -5.035 12.466 1.00 96.12 80 ASP A CA 1
ATOM 597 C C . ASP A 1 80 ? 1.627 -5.329 12.053 1.00 96.12 80 ASP A C 1
ATOM 599 O O . ASP A 1 80 ? 2.518 -5.616 12.856 1.00 96.12 80 ASP A O 1
ATOM 603 N N . THR A 1 81 ? 1.847 -5.343 10.743 1.00 95.81 81 THR A N 1
ATOM 604 C CA . THR A 1 81 ? 3.121 -5.677 10.130 1.00 95.81 81 THR A CA 1
ATOM 605 C C . THR A 1 81 ? 3.295 -4.945 8.810 1.00 95.81 81 THR A C 1
ATOM 607 O O . THR A 1 81 ? 2.355 -4.472 8.175 1.00 95.81 81 THR A O 1
ATOM 610 N N . LEU A 1 82 ? 4.550 -4.880 8.377 1.00 96.25 82 LEU A N 1
ATOM 611 C CA . LEU A 1 82 ? 4.915 -4.463 7.029 1.00 96.25 82 LEU A CA 1
ATOM 612 C C . LEU A 1 82 ? 5.336 -5.647 6.163 1.00 96.25 82 LEU A C 1
ATOM 614 O O . LEU A 1 82 ? 5.732 -5.413 5.029 1.00 96.25 82 LEU A O 1
ATOM 618 N N . ALA A 1 83 ? 5.336 -6.877 6.687 1.00 97.06 83 ALA A N 1
ATOM 619 C CA . ALA A 1 83 ? 5.662 -8.071 5.913 1.00 97.06 83 ALA A CA 1
ATOM 620 C C . ALA A 1 83 ? 4.696 -8.218 4.733 1.00 97.06 83 ALA A C 1
ATOM 622 O O . ALA A 1 83 ? 3.499 -8.031 4.890 1.00 97.06 83 ALA A O 1
ATOM 623 N N . TYR A 1 84 ? 5.246 -8.484 3.553 1.00 97.31 84 TYR A N 1
ATOM 624 C CA . TYR A 1 84 ? 4.502 -8.561 2.302 1.00 97.31 84 TYR A CA 1
ATOM 625 C C . TYR A 1 84 ? 5.246 -9.538 1.398 1.00 97.31 84 TYR A C 1
ATOM 627 O O . TYR A 1 84 ? 6.157 -9.137 0.659 1.00 97.31 84 TYR A O 1
ATOM 635 N N . ALA A 1 85 ? 4.983 -10.830 1.583 1.00 97.31 85 ALA A N 1
ATOM 636 C CA . ALA A 1 85 ? 5.708 -11.869 0.878 1.00 97.31 85 ALA A CA 1
ATOM 637 C C . ALA A 1 85 ? 5.431 -11.805 -0.630 1.00 97.31 85 ALA A C 1
ATOM 639 O O . ALA A 1 85 ? 4.558 -11.088 -1.124 1.00 97.31 85 ALA A O 1
ATOM 640 N N . TYR A 1 86 ? 6.287 -12.484 -1.387 1.00 97.56 86 TYR A N 1
ATOM 641 C CA . TYR A 1 86 ? 6.163 -12.476 -2.833 1.00 97.56 86 TYR A CA 1
ATOM 642 C C . TYR A 1 86 ? 5.205 -13.561 -3.307 1.00 97.56 86 TYR A C 1
ATOM 644 O O . TYR A 1 86 ? 5.083 -14.607 -2.680 1.00 97.56 86 TYR A O 1
ATOM 652 N N . ASP A 1 87 ? 4.630 -13.325 -4.482 1.00 97.38 87 ASP A N 1
ATOM 653 C CA . ASP A 1 87 ? 3.837 -14.284 -5.251 1.00 97.38 87 ASP A CA 1
ATOM 654 C C . ASP A 1 87 ? 2.547 -14.754 -4.548 1.00 97.38 87 ASP A C 1
ATOM 656 O O . ASP A 1 87 ? 1.934 -15.737 -4.960 1.00 97.38 87 ASP A O 1
ATOM 660 N N . GLU A 1 88 ? 2.082 -13.998 -3.552 1.00 96.94 88 GLU A N 1
ATOM 661 C CA . GLU A 1 88 ? 0.786 -14.165 -2.896 1.00 96.94 88 GLU A CA 1
ATOM 662 C C . GLU A 1 88 ? 0.003 -12.845 -2.853 1.00 96.94 88 GLU A C 1
ATOM 664 O O . GLU A 1 88 ? 0.578 -11.753 -2.910 1.00 96.94 88 GLU A O 1
ATOM 669 N N . PHE A 1 89 ? -1.330 -12.943 -2.842 1.00 98.25 89 PHE A N 1
ATOM 670 C CA . PHE A 1 89 ? -2.186 -11.778 -2.635 1.00 98.25 89 PHE A CA 1
ATOM 671 C C . PHE A 1 89 ? -2.232 -11.436 -1.154 1.00 98.25 89 PHE A C 1
ATOM 673 O O . PHE A 1 89 ? -2.440 -12.310 -0.321 1.00 98.25 89 PHE A O 1
ATOM 680 N N . HIS A 1 90 ? -2.139 -10.146 -0.871 1.00 98.50 90 HIS A N 1
ATOM 681 C CA . HIS A 1 90 ? -2.253 -9.596 0.466 1.00 98.50 90 HIS A CA 1
ATOM 682 C C . HIS A 1 90 ? -3.341 -8.538 0.514 1.00 98.50 90 HIS A C 1
ATOM 684 O O . HIS A 1 90 ? -3.468 -7.729 -0.413 1.00 98.50 90 HIS A O 1
ATOM 690 N N . VAL A 1 91 ? -4.056 -8.480 1.635 1.00 98.56 91 VAL A N 1
ATOM 691 C CA . VAL A 1 91 ? -4.922 -7.355 1.985 1.00 98.56 91 VAL A CA 1
ATOM 692 C C . VAL A 1 91 ? -4.148 -6.440 2.917 1.00 98.56 91 VAL A C 1
ATOM 694 O O . VAL A 1 91 ? -3.951 -6.735 4.094 1.00 98.56 91 VAL A O 1
ATOM 697 N N . SER A 1 92 ? -3.734 -5.295 2.391 1.00 98.25 92 SER A N 1
ATOM 698 C CA . SER A 1 92 ? -3.083 -4.254 3.181 1.00 98.25 92 SER A CA 1
ATOM 699 C C . SER A 1 92 ? -4.054 -3.133 3.514 1.00 98.25 92 SER A C 1
ATOM 701 O O . SER A 1 92 ? -4.857 -2.740 2.669 1.00 98.25 92 SER A O 1
ATOM 703 N N . VAL A 1 93 ? -3.948 -2.592 4.722 1.00 98.06 93 VAL A N 1
ATOM 704 C CA . VAL A 1 93 ? -4.483 -1.280 5.087 1.00 98.06 93 VAL A CA 1
ATOM 705 C C . VAL A 1 93 ? -3.332 -0.416 5.569 1.00 98.06 93 VAL A C 1
ATOM 707 O O . VAL A 1 93 ? -2.515 -0.854 6.372 1.00 98.06 93 VAL A O 1
ATOM 710 N N . THR A 1 94 ? -3.259 0.818 5.089 1.00 96.44 94 THR A N 1
ATOM 711 C CA . THR A 1 94 ? -2.304 1.817 5.564 1.00 96.44 94 THR A CA 1
ATOM 712 C C . THR A 1 94 ? -3.075 3.037 6.038 1.00 96.44 94 THR A C 1
ATOM 714 O O . THR A 1 94 ? -3.901 3.579 5.302 1.00 96.44 94 THR A O 1
ATOM 717 N N . SER A 1 95 ? -2.796 3.469 7.264 1.00 96.12 95 SER A N 1
ATOM 718 C CA . SER A 1 95 ? -3.381 4.664 7.871 1.00 96.12 95 SER A CA 1
ATOM 719 C C . SER A 1 95 ? -2.400 5.826 7.799 1.00 96.12 95 SER A C 1
ATOM 721 O O . SER A 1 95 ? -1.189 5.646 7.974 1.00 96.12 95 SER A O 1
ATOM 723 N N . LYS A 1 96 ? -2.930 7.025 7.570 1.00 95.06 96 LYS A N 1
ATOM 724 C CA . LYS A 1 96 ? -2.142 8.246 7.415 1.00 95.06 96 LYS A CA 1
ATOM 725 C C . LYS A 1 96 ? -1.262 8.522 8.638 1.00 95.06 96 LYS A C 1
ATOM 727 O O . LYS A 1 96 ? -1.706 8.418 9.780 1.00 95.06 96 LYS A O 1
ATOM 732 N N . GLY A 1 97 ? -0.015 8.921 8.400 1.00 94.62 97 GLY A N 1
ATOM 733 C CA . GLY A 1 97 ? 0.879 9.445 9.431 1.00 94.62 97 GLY A CA 1
ATOM 734 C C . GLY A 1 97 ? 0.819 10.970 9.553 1.00 94.62 97 GLY A C 1
ATOM 735 O O . GLY A 1 97 ? 0.546 11.683 8.589 1.00 94.62 97 GLY A O 1
ATOM 736 N N . SER A 1 98 ? 1.127 11.499 10.736 1.00 92.00 98 SER A N 1
ATOM 737 C CA . SER A 1 98 ? 1.014 12.929 11.064 1.00 92.00 98 SER A CA 1
ATOM 738 C C . SER A 1 98 ? 1.956 13.844 10.278 1.00 92.00 98 SER A C 1
ATOM 740 O O . SER A 1 98 ? 1.725 15.047 10.219 1.00 92.00 98 SER A O 1
ATOM 742 N N . GLY A 1 99 ? 3.022 13.295 9.688 1.00 88.31 99 GLY A N 1
ATOM 743 C CA . GLY A 1 99 ? 3.974 14.041 8.863 1.00 88.31 99 GLY A CA 1
ATOM 744 C C . GLY A 1 99 ? 3.626 14.043 7.377 1.00 88.31 99 GLY A C 1
ATOM 745 O O . GLY A 1 99 ? 4.422 14.532 6.579 1.00 88.31 99 GLY A O 1
ATOM 746 N N . THR A 1 100 ? 2.485 13.465 6.996 1.00 83.50 100 THR A N 1
ATOM 747 C CA . THR A 1 100 ? 2.088 13.274 5.598 1.00 83.50 100 THR A CA 1
ATOM 748 C C . THR A 1 100 ? 0.770 13.974 5.306 1.00 83.50 100 THR A C 1
ATOM 750 O O . THR A 1 100 ? -0.127 14.050 6.145 1.00 83.50 100 THR A O 1
ATOM 753 N N . THR A 1 101 ? 0.645 14.490 4.086 1.00 82.69 101 THR A N 1
ATOM 754 C CA . THR A 1 101 ? -0.636 14.959 3.557 1.00 82.69 101 THR A CA 1
ATOM 755 C C . THR A 1 101 ? -1.362 13.763 2.964 1.00 82.69 101 THR A C 1
ATOM 757 O O . THR A 1 101 ? -0.761 13.026 2.199 1.00 82.69 101 THR A O 1
ATOM 760 N N . GLY A 1 102 ? -2.637 13.558 3.297 1.00 81.50 102 GLY A N 1
ATOM 761 C CA . GLY A 1 102 ? -3.437 12.473 2.719 1.00 81.50 102 GLY A CA 1
ATOM 762 C C . GLY A 1 102 ? -4.082 12.799 1.383 1.00 81.50 102 GLY A C 1
ATOM 763 O O . GLY A 1 102 ? -4.888 12.022 0.896 1.00 81.50 102 GLY A O 1
ATOM 764 N N . VAL A 1 103 ? -3.743 13.945 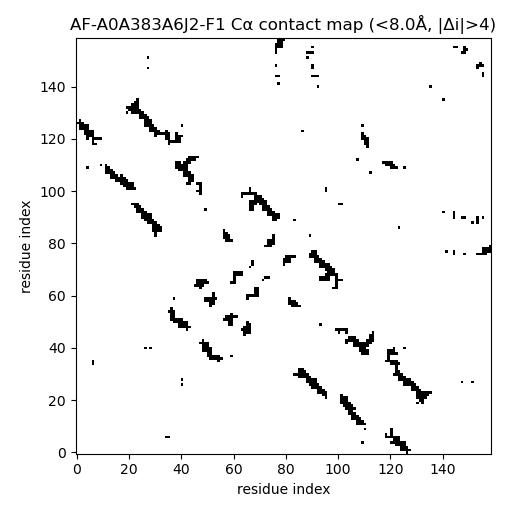0.796 1.00 84.62 103 VAL A N 1
ATOM 765 C CA . VAL A 1 103 ? -4.244 14.368 -0.509 1.00 84.62 103 VAL A CA 1
ATOM 766 C C . VAL A 1 103 ? -3.480 13.630 -1.598 1.00 84.62 103 VAL A C 1
ATOM 768 O O . VAL A 1 103 ? -2.305 13.902 -1.838 1.00 84.62 103 VAL A O 1
ATOM 771 N N . PHE A 1 104 ? -4.161 12.716 -2.278 1.00 80.56 104 PHE A N 1
ATOM 772 C CA . PHE A 1 104 ? -3.650 12.079 -3.477 1.00 80.56 104 PHE A CA 1
ATOM 773 C C . PHE A 1 104 ? -4.224 12.785 -4.708 1.00 80.56 104 PHE A C 1
ATOM 775 O O . PHE A 1 104 ? -5.278 12.395 -5.196 1.00 80.56 104 PHE A O 1
ATOM 782 N N . SER A 1 105 ? -3.543 13.825 -5.199 1.00 79.75 105 SER A N 1
ATOM 783 C CA . SER A 1 105 ? -3.832 14.437 -6.502 1.00 79.75 105 SER A CA 1
ATOM 784 C C . SER A 1 105 ? -3.059 13.713 -7.608 1.00 79.75 105 SER A C 1
ATOM 786 O O . SER A 1 105 ? -1.907 13.319 -7.415 1.00 79.75 105 SER A O 1
ATOM 788 N N . ASN A 1 106 ? -3.664 13.523 -8.783 1.00 80.00 106 ASN A N 1
ATOM 789 C CA . ASN A 1 106 ? -3.045 12.771 -9.884 1.00 80.00 106 ASN A CA 1
ATOM 790 C C . ASN A 1 106 ? -2.578 11.362 -9.468 1.00 80.00 106 ASN A C 1
ATOM 792 O O . ASN A 1 106 ? -1.412 11.006 -9.655 1.00 80.00 106 ASN A O 1
ATOM 796 N N . VAL A 1 107 ? -3.479 10.568 -8.885 1.00 86.56 107 VAL A N 1
ATOM 797 C CA . VAL A 1 107 ? -3.172 9.222 -8.378 1.00 86.56 107 VAL A CA 1
ATOM 798 C C . VAL A 1 107 ? -2.643 8.340 -9.500 1.00 86.56 107 VAL A C 1
ATOM 800 O O . VAL A 1 107 ? -3.304 8.199 -10.526 1.00 86.56 107 VAL A O 1
ATOM 803 N N . VAL A 1 108 ? -1.479 7.728 -9.297 1.00 87.81 108 VAL A N 1
ATOM 804 C CA . VAL A 1 108 ? -0.868 6.765 -10.214 1.00 87.81 108 VAL A CA 1
ATOM 805 C C . VAL A 1 108 ? -0.750 5.416 -9.524 1.00 87.81 108 VAL A C 1
ATOM 807 O O . VAL A 1 108 ? -0.300 5.326 -8.382 1.00 87.81 108 VAL A O 1
ATOM 810 N N . PHE A 1 109 ? -1.126 4.361 -10.239 1.00 88.69 109 PHE A N 1
ATOM 811 C CA . PHE A 1 109 ? -1.036 2.991 -9.748 1.00 88.69 109 PHE A CA 1
ATOM 812 C C . PHE A 1 109 ? 0.143 2.264 -10.383 1.00 88.69 109 PHE A C 1
ATOM 814 O O . PHE A 1 109 ? 0.413 2.411 -11.577 1.00 88.69 109 PHE A O 1
ATOM 821 N N . GLY A 1 110 ? 0.837 1.468 -9.577 1.00 89.31 110 GLY A N 1
ATOM 822 C CA . GLY A 1 110 ? 1.864 0.549 -10.050 1.00 89.31 110 GLY A CA 1
ATOM 823 C C . GLY A 1 110 ? 3.179 1.185 -10.513 1.00 89.31 110 GLY A C 1
ATOM 824 O O . GLY A 1 110 ? 4.005 0.482 -11.091 1.00 89.31 110 GLY A O 1
ATOM 825 N N . ARG A 1 111 ? 3.422 2.487 -10.303 1.00 87.56 111 ARG A N 1
ATOM 826 C CA . ARG A 1 111 ? 4.725 3.114 -10.603 1.00 87.56 111 ARG A CA 1
ATOM 827 C C . ARG A 1 111 ? 4.975 4.413 -9.854 1.00 87.56 111 ARG A C 1
ATOM 829 O O . ARG A 1 111 ? 4.027 5.141 -9.594 1.00 87.56 111 ARG A O 1
ATOM 836 N N . ASP A 1 112 ? 6.243 4.730 -9.571 1.00 87.12 112 ASP A N 1
ATOM 837 C CA . ASP A 1 112 ? 6.621 6.019 -8.964 1.00 87.12 112 ASP A CA 1
ATOM 838 C C . ASP A 1 112 ? 6.333 7.151 -9.963 1.00 87.12 112 ASP A C 1
ATOM 840 O O . ASP A 1 112 ? 6.864 7.200 -11.077 1.00 87.12 112 ASP A O 1
ATOM 844 N N . SER A 1 113 ? 5.433 8.048 -9.577 1.00 80.06 113 SER A N 1
ATOM 845 C CA . SER A 1 113 ? 4.993 9.179 -10.395 1.00 80.06 113 SER A CA 1
ATOM 846 C C . SER A 1 113 ? 5.936 10.379 -10.354 1.00 80.06 113 SER A C 1
ATOM 848 O O . SER A 1 113 ? 5.816 11.242 -11.219 1.00 80.06 113 SER A O 1
ATOM 850 N N . ARG A 1 114 ? 6.877 10.434 -9.402 1.00 78.56 114 ARG A N 1
ATOM 851 C CA . ARG A 1 114 ? 7.814 11.563 -9.249 1.00 78.56 114 ARG A CA 1
ATOM 852 C C . ARG A 1 114 ? 9.010 11.462 -10.186 1.00 78.56 114 ARG A C 1
ATOM 854 O O . ARG A 1 114 ? 9.571 12.475 -10.584 1.00 78.56 114 ARG A O 1
ATOM 861 N N . ASN A 1 115 ? 9.433 10.236 -10.503 1.00 67.38 115 ASN A N 1
ATOM 862 C CA . ASN A 1 115 ? 10.634 10.004 -11.292 1.00 67.38 115 ASN A CA 1
ATOM 863 C C . ASN A 1 115 ? 10.405 8.960 -12.390 1.00 67.38 115 ASN A C 1
ATOM 865 O O . ASN A 1 115 ? 10.488 7.755 -12.155 1.00 67.38 115 ASN A O 1
ATOM 869 N N . LEU A 1 116 ? 10.146 9.441 -13.609 1.00 65.62 116 LEU A N 1
ATOM 870 C CA . LEU A 1 116 ? 9.885 8.595 -14.779 1.00 65.62 116 LEU A CA 1
ATOM 871 C C . LEU A 1 116 ? 11.127 7.835 -15.276 1.00 65.62 116 LEU A C 1
ATOM 873 O O . LEU A 1 116 ? 10.975 6.907 -16.068 1.00 65.62 116 LEU A O 1
ATOM 877 N N . SER A 1 117 ? 12.337 8.211 -14.841 1.00 66.44 117 SER A N 1
ATOM 878 C CA . SER A 1 117 ? 13.583 7.553 -15.259 1.00 66.44 117 SER A CA 1
ATOM 879 C C . SER A 1 117 ? 14.006 6.393 -14.352 1.00 66.44 117 SER A C 1
ATOM 881 O O . SER A 1 117 ? 14.821 5.574 -14.764 1.00 66.44 117 SER A O 1
ATOM 883 N N . ASP A 1 118 ? 13.441 6.280 -13.146 1.00 66.62 118 ASP A N 1
ATOM 884 C CA . ASP A 1 118 ? 13.930 5.378 -12.089 1.00 66.62 118 ASP A CA 1
ATOM 885 C C . ASP A 1 118 ? 13.372 3.939 -12.172 1.00 66.62 118 ASP A C 1
ATOM 887 O O . ASP A 1 118 ? 13.638 3.122 -11.297 1.00 66.62 118 ASP A O 1
ATOM 891 N N . LEU A 1 119 ? 12.573 3.607 -13.200 1.00 72.81 119 LEU A N 1
ATOM 892 C CA . LEU A 1 119 ? 11.992 2.267 -13.448 1.00 72.81 119 LEU A CA 1
ATOM 893 C C . LEU A 1 119 ? 11.377 1.587 -12.200 1.00 72.81 119 LEU A C 1
ATOM 895 O O . LEU A 1 119 ? 11.364 0.358 -12.068 1.00 72.81 119 LEU A O 1
ATOM 899 N N . ARG A 1 120 ? 10.859 2.381 -11.253 1.00 88.31 120 ARG A N 1
ATOM 900 C CA . ARG A 1 120 ? 10.216 1.896 -10.023 1.00 88.31 120 ARG A CA 1
ATOM 901 C C . ARG A 1 120 ? 8.789 1.490 -10.331 1.00 88.31 120 ARG A C 1
ATOM 903 O O . ARG A 1 120 ? 7.846 2.224 -10.037 1.00 88.31 120 ARG A O 1
ATOM 910 N N . HIS A 1 121 ? 8.652 0.340 -10.970 1.00 88.69 121 HIS A N 1
ATOM 911 C CA . HIS A 1 121 ? 7.376 -0.224 -11.374 1.00 88.69 121 HIS A CA 1
ATOM 912 C C . HIS A 1 121 ? 7.002 -1.377 -10.454 1.00 88.69 121 HIS A C 1
ATOM 914 O O . HIS A 1 121 ? 7.831 -2.231 -10.123 1.00 88.69 121 HIS A O 1
ATOM 920 N N . TRP A 1 122 ? 5.740 -1.388 -10.038 1.00 92.12 122 TRP A N 1
ATOM 921 C CA . TRP A 1 122 ? 5.135 -2.553 -9.425 1.00 92.12 122 TRP A CA 1
ATOM 922 C C . TRP A 1 122 ? 5.230 -3.719 -10.390 1.00 92.12 122 TRP A C 1
ATOM 924 O O . TRP A 1 122 ? 5.061 -3.573 -11.601 1.00 92.12 122 TRP A O 1
ATOM 934 N N . LYS A 1 123 ? 5.518 -4.883 -9.829 1.00 93.69 123 LYS A N 1
ATOM 935 C CA . LYS A 1 123 ? 5.543 -6.134 -10.559 1.00 93.69 123 LYS A CA 1
ATOM 936 C C . LYS A 1 123 ? 4.633 -7.092 -9.825 1.00 93.69 123 LYS A C 1
ATOM 938 O O . LYS A 1 123 ? 4.869 -7.365 -8.651 1.00 93.69 123 LYS A O 1
ATOM 943 N N . GLY A 1 124 ? 3.626 -7.596 -10.516 1.00 93.81 124 GLY A N 1
ATOM 944 C CA . GLY A 1 124 ? 2.548 -8.374 -9.926 1.00 93.81 124 GLY A CA 1
ATOM 945 C C . GLY A 1 124 ? 1.196 -7.739 -10.204 1.00 93.81 124 GLY A C 1
ATOM 946 O O . GLY A 1 124 ? 1.034 -7.006 -11.176 1.00 93.81 124 GLY A O 1
ATOM 947 N N . GLU A 1 125 ? 0.213 -8.047 -9.376 1.00 94.88 125 GLU A N 1
ATOM 948 C CA . GLU A 1 125 ? -1.183 -7.726 -9.662 1.00 94.88 125 GLU A CA 1
ATOM 949 C C . GLU A 1 125 ? -1.742 -6.778 -8.613 1.00 94.88 125 GLU A C 1
ATOM 951 O O . GLU A 1 125 ? -1.435 -6.900 -7.432 1.00 94.88 125 GLU A O 1
ATOM 956 N N . ILE A 1 126 ? -2.567 -5.831 -9.048 1.00 94.94 126 ILE A N 1
ATOM 957 C CA . ILE A 1 126 ? -3.392 -5.007 -8.162 1.00 94.94 126 ILE A CA 1
ATOM 958 C C . ILE A 1 126 ? -4.835 -5.279 -8.571 1.00 94.94 126 ILE A C 1
ATOM 960 O O . ILE A 1 126 ? -5.200 -5.087 -9.737 1.00 94.94 126 ILE A O 1
ATOM 964 N N . VAL A 1 127 ? -5.637 -5.776 -7.631 1.00 96.00 127 VAL A N 1
ATOM 965 C CA . VAL A 1 127 ? -6.999 -6.250 -7.924 1.00 96.00 127 VAL A CA 1
ATOM 966 C C . VAL A 1 127 ? -8.073 -5.352 -7.328 1.00 96.00 127 VAL A C 1
ATOM 968 O O . VAL A 1 127 ? -9.142 -5.221 -7.919 1.00 96.00 127 VAL A O 1
ATOM 971 N N . GLU A 1 128 ? -7.793 -4.676 -6.211 1.00 95.94 128 GLU A N 1
ATOM 972 C CA . GLU A 1 128 ? -8.743 -3.749 -5.598 1.00 95.94 128 GLU A CA 1
ATOM 973 C C . GLU A 1 128 ? -8.041 -2.710 -4.727 1.00 95.94 128 GLU A C 1
ATOM 975 O O . GLU A 1 128 ? -7.082 -3.024 -4.024 1.00 95.94 128 GLU A O 1
ATOM 980 N N . ILE A 1 129 ? -8.533 -1.470 -4.772 1.00 93.94 129 ILE A N 1
ATOM 981 C CA . ILE A 1 129 ? -8.095 -0.376 -3.904 1.00 93.94 129 ILE A CA 1
ATOM 982 C C . ILE A 1 129 ? -9.334 0.344 -3.386 1.00 93.94 129 ILE A C 1
ATOM 984 O O . ILE A 1 129 ? -10.192 0.741 -4.174 1.00 93.94 129 ILE A O 1
ATOM 988 N N .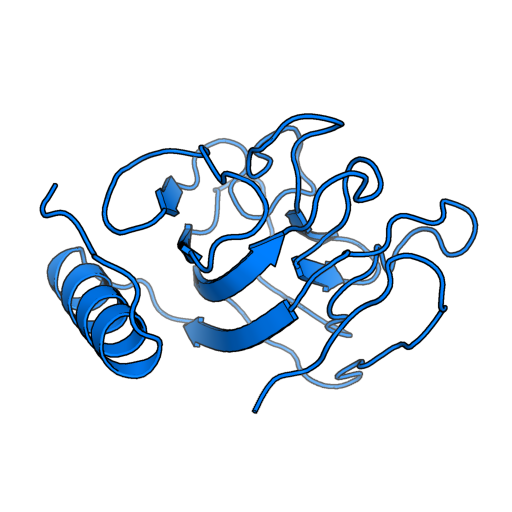 LEU A 1 130 ? -9.403 0.530 -2.070 1.00 95.56 130 LEU A N 1
ATOM 989 C CA . LEU A 1 130 ? -10.421 1.338 -1.403 1.00 95.56 130 LEU A CA 1
ATOM 990 C C . LEU A 1 130 ? -9.737 2.501 -0.696 1.00 95.56 130 LEU A C 1
ATOM 992 O O . LEU A 1 130 ? -8.696 2.323 -0.065 1.00 95.56 130 LEU A O 1
ATOM 996 N N . VAL A 1 131 ? -10.338 3.684 -0.767 1.00 93.81 131 VAL A N 1
ATOM 997 C CA . VAL A 1 131 ? -9.818 4.874 -0.095 1.00 93.81 131 VAL A CA 1
ATOM 998 C C . VAL A 1 131 ? -10.915 5.487 0.759 1.00 93.81 131 VAL A C 1
ATOM 1000 O O . VAL A 1 131 ? -12.023 5.718 0.280 1.00 93.81 131 VAL A O 1
ATOM 1003 N N . TYR A 1 132 ? -10.595 5.748 2.023 1.00 95.62 132 TYR A N 1
ATOM 1004 C CA . TYR A 1 132 ? -11.498 6.356 2.990 1.00 95.62 132 TYR A CA 1
ATOM 1005 C C . TYR A 1 132 ? -10.932 7.688 3.455 1.00 95.62 132 TYR A C 1
ATOM 1007 O O . TYR A 1 132 ? -9.797 7.757 3.921 1.00 95.62 132 TYR A O 1
ATOM 1015 N N . GLU A 1 133 ? -11.744 8.739 3.358 1.00 94.25 133 GLU A N 1
ATOM 1016 C CA . GLU A 1 133 ? -11.364 10.096 3.773 1.00 94.25 133 GLU A CA 1
ATOM 1017 C C . GLU A 1 133 ? -11.646 10.394 5.245 1.00 94.25 133 GLU A C 1
ATOM 1019 O O . GLU A 1 133 ? -11.179 11.387 5.791 1.00 94.25 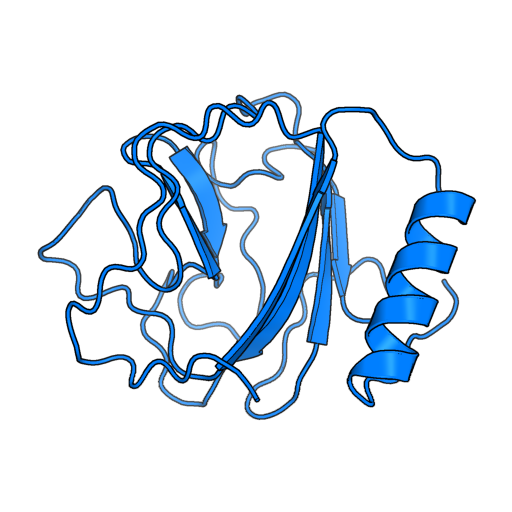133 GLU A O 1
ATOM 1024 N N . ARG A 1 134 ? -12.435 9.542 5.900 1.00 94.94 134 ARG A N 1
ATOM 1025 C CA . ARG A 1 134 ? -12.679 9.628 7.338 1.00 94.94 134 ARG A CA 1
ATOM 1026 C C . ARG A 1 134 ? -11.787 8.647 8.071 1.00 94.94 134 ARG A C 1
ATOM 1028 O O . ARG A 1 134 ? -11.464 7.586 7.538 1.00 94.94 134 ARG A O 1
ATOM 1035 N N . SER A 1 135 ? -11.510 8.954 9.331 1.00 94.75 135 SER A N 1
ATOM 1036 C CA . SER A 1 135 ? -10.930 7.966 10.228 1.00 94.75 135 SER A CA 1
ATOM 1037 C C . SER A 1 135 ? -11.909 6.799 10.425 1.00 94.75 135 SER A C 1
ATOM 1039 O O . SER A 1 135 ? -13.115 6.999 10.629 1.00 94.75 135 SER A O 1
ATOM 1041 N N . LEU A 1 136 ? -11.385 5.586 10.294 1.00 97.50 136 LEU A N 1
ATOM 1042 C CA . LEU A 1 136 ? -12.065 4.331 10.574 1.00 97.50 136 LEU A CA 1
ATOM 1043 C C . LEU A 1 136 ? -11.638 3.839 11.956 1.00 97.50 136 LEU A C 1
ATOM 1045 O O . LEU A 1 136 ? -10.471 3.965 12.333 1.00 97.50 136 LEU A O 1
ATOM 1049 N N . ASN A 1 137 ? -12.567 3.251 12.703 1.00 97.06 137 ASN A N 1
ATOM 1050 C CA . ASN A 1 137 ? -12.210 2.537 13.929 1.00 97.06 137 ASN A CA 1
ATOM 1051 C C . ASN A 1 137 ? -11.732 1.103 13.625 1.00 97.06 137 ASN A C 1
ATOM 1053 O O . ASN A 1 137 ? -11.901 0.601 12.514 1.00 97.06 137 ASN A O 1
ATOM 1057 N N . THR A 1 138 ? -11.161 0.428 14.626 1.00 96.00 138 THR A N 1
ATOM 1058 C CA . THR A 1 138 ? -10.606 -0.928 14.476 1.00 96.00 138 THR A CA 1
ATOM 1059 C C . THR A 1 138 ? -11.621 -1.937 13.940 1.00 96.00 138 THR A C 1
ATOM 1061 O O . THR A 1 138 ? -11.306 -2.667 13.009 1.00 96.00 138 THR A O 1
ATOM 1064 N N . GLY A 1 139 ? -12.858 -1.934 14.447 1.00 96.94 139 GLY A N 1
ATOM 1065 C CA . GLY A 1 139 ? -13.887 -2.874 13.993 1.00 96.94 139 GLY A CA 1
ATOM 1066 C C . GLY A 1 139 ? -14.315 -2.642 12.541 1.00 96.94 139 GLY A C 1
ATOM 1067 O O . GLY A 1 139 ? -14.615 -3.591 11.824 1.00 96.94 139 GLY A O 1
ATOM 1068 N N . GLU A 1 140 ? -14.309 -1.391 12.072 1.00 98.12 140 GLU A N 1
ATOM 1069 C CA . GLU A 1 140 ? -14.553 -1.079 10.657 1.00 98.12 140 GLU A CA 1
ATOM 1070 C C . GLU A 1 140 ? -13.410 -1.574 9.767 1.00 98.12 140 GLU A C 1
ATOM 1072 O O . GLU A 1 140 ? -13.661 -2.157 8.713 1.00 98.12 140 GLU A O 1
ATOM 1077 N N . ILE A 1 141 ? -12.162 -1.373 10.201 1.00 97.94 141 ILE A N 1
ATOM 1078 C CA . ILE A 1 141 ? -10.973 -1.854 9.491 1.00 97.94 141 ILE A CA 1
ATOM 1079 C C . ILE A 1 141 ? -11.008 -3.384 9.373 1.00 97.94 141 ILE A C 1
ATOM 1081 O O . ILE A 1 141 ? -10.883 -3.906 8.264 1.00 97.94 141 ILE A O 1
ATOM 1085 N N . GLU A 1 142 ? -11.268 -4.088 10.477 1.00 97.50 142 GLU A N 1
ATOM 1086 C CA . GLU A 1 142 ? -11.388 -5.549 10.511 1.00 97.50 142 GLU A CA 1
ATOM 1087 C C . GLU A 1 142 ? -12.475 -6.052 9.555 1.00 97.50 142 GLU A C 1
ATOM 1089 O O . GLU A 1 142 ? -12.227 -6.948 8.750 1.00 97.50 142 GLU A O 1
ATOM 1094 N N . GLN A 1 143 ? -13.668 -5.448 9.580 1.00 97.75 143 GLN A N 1
ATOM 1095 C CA . GLN A 1 143 ? -14.765 -5.834 8.686 1.00 97.75 143 GLN A CA 1
ATOM 1096 C C . GLN A 1 143 ? -14.398 -5.668 7.208 1.00 97.75 143 GLN A C 1
ATOM 1098 O O . GLN A 1 143 ? -14.699 -6.543 6.393 1.00 97.75 143 GLN A O 1
ATOM 1103 N N . ILE A 1 144 ? -13.734 -4.565 6.852 1.00 98.44 144 ILE A N 1
ATOM 1104 C CA . ILE A 1 144 ? -13.301 -4.310 5.474 1.00 98.44 144 ILE A CA 1
ATOM 1105 C C . ILE A 1 144 ? -12.230 -5.320 5.054 1.00 98.44 144 ILE A C 1
ATOM 1107 O O . ILE A 1 144 ? -12.317 -5.869 3.954 1.00 98.44 144 ILE A O 1
ATOM 1111 N N . GLN A 1 145 ? -11.247 -5.603 5.914 1.00 98.31 145 GLN A N 1
ATOM 1112 C CA . GLN A 1 145 ? -10.214 -6.593 5.606 1.00 98.31 145 GLN A CA 1
ATOM 1113 C C . GLN A 1 145 ? -10.811 -7.984 5.426 1.00 98.31 145 GLN A C 1
ATOM 1115 O O . GLN A 1 145 ? -10.502 -8.629 4.431 1.00 98.31 145 GLN A O 1
ATOM 1120 N N . GLN A 1 146 ? -11.716 -8.413 6.309 1.00 98.19 146 GLN A N 1
ATOM 1121 C CA . GLN A 1 146 ? -12.401 -9.703 6.193 1.00 98.19 146 GLN A CA 1
ATOM 1122 C C . GLN A 1 146 ? -13.215 -9.807 4.897 1.00 98.19 146 GLN A C 1
ATOM 1124 O O . GLN A 1 146 ? -13.162 -10.826 4.209 1.00 98.19 146 GLN A O 1
ATOM 1129 N N . TYR A 1 147 ? -13.918 -8.738 4.508 1.00 98.25 147 TYR A N 1
ATOM 1130 C CA . TYR A 1 147 ? -14.619 -8.686 3.224 1.00 98.25 147 TYR A CA 1
ATOM 1131 C C . TYR A 1 147 ? -13.657 -8.841 2.033 1.00 98.25 147 TYR A C 1
ATOM 1133 O O . TYR A 1 147 ? -13.899 -9.670 1.153 1.00 98.25 147 TYR A O 1
ATOM 1141 N N . LEU A 1 148 ? -12.562 -8.074 2.004 1.00 98.69 148 LEU A N 1
ATOM 1142 C CA . LEU A 1 148 ? -11.566 -8.144 0.931 1.00 98.69 148 LEU A CA 1
ATOM 1143 C C . LEU A 1 148 ? -10.872 -9.512 0.891 1.00 98.69 148 LEU A C 1
ATOM 1145 O O . LEU A 1 148 ? -10.703 -10.077 -0.189 1.00 98.69 148 LEU A O 1
ATOM 1149 N N . GLY A 1 149 ? -10.527 -10.063 2.054 1.00 98.38 149 GLY A N 1
ATOM 1150 C CA . GLY A 1 149 ? -9.906 -11.375 2.184 1.00 98.38 149 GLY A CA 1
ATOM 1151 C C . GLY A 1 149 ? -10.810 -12.483 1.666 1.00 98.38 149 GLY A C 1
ATOM 1152 O O . GLY A 1 149 ? -10.404 -13.257 0.801 1.00 98.38 149 GLY A O 1
ATOM 1153 N N . HIS A 1 150 ? -12.082 -12.485 2.073 1.00 98.25 150 HIS A N 1
ATOM 1154 C CA . HIS A 1 150 ? -13.073 -13.421 1.548 1.00 98.25 150 HIS A CA 1
ATOM 1155 C C . HIS A 1 150 ? -13.240 -13.301 0.027 1.00 98.25 150 HIS A C 1
ATOM 1157 O O . HIS A 1 150 ? -13.258 -14.310 -0.678 1.00 98.25 150 HIS A O 1
ATOM 1163 N N . LYS A 1 151 ? -13.332 -12.072 -0.495 1.00 98.00 151 LYS A N 1
ATOM 1164 C CA . LYS A 1 151 ? -13.530 -11.811 -1.927 1.00 98.00 151 LYS A CA 1
ATOM 1165 C C . LYS A 1 151 ? -12.365 -12.299 -2.791 1.00 98.00 151 LYS A C 1
ATOM 1167 O O . LYS A 1 151 ? -12.601 -12.781 -3.898 1.00 98.00 151 LYS A O 1
ATOM 1172 N N . TRP A 1 152 ? -11.133 -12.161 -2.307 1.00 97.88 152 TRP A N 1
ATOM 1173 C CA . TRP A 1 152 ? -9.920 -12.442 -3.083 1.00 97.88 152 TRP A CA 1
ATOM 1174 C C . TRP A 1 152 ? -9.162 -13.697 -2.642 1.00 97.88 152 TRP A C 1
ATOM 1176 O O . TRP A 1 152 ? -8.122 -14.006 -3.216 1.00 97.88 152 TRP A O 1
ATOM 1186 N N . GLY A 1 153 ? -9.695 -14.447 -1.675 1.00 97.31 153 GLY A N 1
ATOM 1187 C CA . GLY A 1 153 ? -9.089 -15.685 -1.185 1.00 97.31 153 GLY A CA 1
ATOM 1188 C C . GLY A 1 153 ? -7.824 -15.462 -0.356 1.00 97.31 153 GLY A C 1
ATOM 1189 O O . GLY A 1 153 ? -6.926 -16.297 -0.396 1.00 97.31 153 GLY A O 1
ATOM 1190 N N . VAL A 1 154 ? -7.748 -14.346 0.370 1.00 98.19 154 VAL A N 1
ATOM 1191 C CA . VAL A 1 154 ? -6.661 -14.047 1.310 1.00 98.19 154 VAL A CA 1
ATOM 1192 C C . VAL A 1 154 ? -7.142 -14.360 2.722 1.00 98.19 154 VAL A C 1
ATOM 1194 O O . VAL A 1 154 ? -8.204 -13.892 3.139 1.00 98.19 154 VAL A O 1
ATOM 1197 N N . THR A 1 155 ? -6.371 -15.157 3.456 1.00 97.62 155 THR A N 1
ATOM 1198 C CA . THR A 1 155 ? -6.633 -15.414 4.875 1.00 97.62 155 THR A CA 1
ATOM 1199 C C . THR A 1 155 ? -6.327 -14.152 5.669 1.00 97.62 155 THR A C 1
ATOM 1201 O O . THR A 1 155 ? -5.243 -13.599 5.539 1.00 97.62 155 THR A O 1
ATOM 1204 N N . ILE A 1 156 ? -7.285 -13.703 6.476 1.00 97.75 156 ILE A N 1
ATOM 1205 C CA . ILE A 1 156 ? -7.117 -12.556 7.368 1.00 97.75 156 ILE A CA 1
ATOM 1206 C C . ILE A 1 156 ? -7.048 -13.083 8.790 1.00 97.75 156 ILE A C 1
ATOM 1208 O O . ILE A 1 156 ? -8.029 -13.646 9.289 1.00 97.75 156 ILE A O 1
ATOM 1212 N N . ASP A 1 157 ? -5.904 -12.883 9.426 1.00 93.25 157 ASP A N 1
ATOM 1213 C CA . ASP A 1 157 ? -5.703 -13.247 10.817 1.00 93.25 157 ASP A CA 1
ATOM 1214 C C . ASP A 1 157 ? -6.409 -12.239 11.732 1.00 93.25 157 ASP A C 1
ATOM 1216 O O . ASP A 1 157 ? -6.553 -11.053 11.422 1.00 93.25 157 ASP A O 1
ATOM 1220 N N . SER A 1 158 ? -6.885 -12.723 12.875 1.00 75.12 158 SER A N 1
ATOM 1221 C CA . SER A 1 158 ? -7.318 -11.849 13.963 1.00 75.12 158 SER A CA 1
ATOM 1222 C C . SER A 1 158 ? -6.088 -11.312 14.695 1.00 75.12 158 SER A C 1
ATOM 1224 O O . SER A 1 158 ? -5.206 -12.107 15.028 1.00 75.12 158 SER A O 1
ATOM 1226 N N . GLN A 1 159 ? -6.062 -10.002 14.961 1.00 60.03 159 GLN A N 1
ATOM 1227 C CA . GLN A 1 159 ? -5.063 -9.350 15.823 1.00 60.03 159 GLN A CA 1
ATOM 1228 C C . GLN A 1 159 ? -4.976 -10.002 17.209 1.00 60.03 159 GLN A C 1
ATOM 1230 O O . GLN A 1 159 ? -6.039 -10.377 17.760 1.00 60.03 159 GLN A O 1
#

Radius of gyration: 14.09 Å; Cα contacts (8 Å, |Δi|>4): 440; chains: 1; bounding box: 29×31×35 Å